Protein AF-A0A9P0YXS1-F1 (afdb_monomer_lite)

Structure (mmCIF, N/CA/C/O backbone):
data_AF-A0A9P0YXS1-F1
#
_entry.id   AF-A0A9P0YXS1-F1
#
loop_
_atom_site.group_PDB
_atom_site.id
_atom_site.type_symbol
_atom_site.label_atom_id
_atom_site.label_alt_id
_atom_site.label_comp_id
_atom_site.label_asym_id
_atom_site.label_entity_id
_atom_site.label_seq_id
_atom_site.pdbx_PDB_ins_code
_atom_site.Cartn_x
_atom_site.Cartn_y
_atom_site.Cartn_z
_atom_site.occupancy
_atom_site.B_iso_or_equiv
_atom_site.auth_seq_id
_atom_site.auth_comp_id
_atom_site.auth_asym_id
_atom_site.auth_atom_id
_atom_site.pdbx_PDB_model_num
ATOM 1 N N . MET A 1 1 ? -10.298 -12.184 -0.088 1.00 50.16 1 MET A N 1
ATOM 2 C CA . MET A 1 1 ? -8.836 -12.123 0.130 1.00 50.16 1 MET A CA 1
ATOM 3 C C . MET A 1 1 ? -8.616 -11.202 1.322 1.00 50.16 1 MET A C 1
ATOM 5 O O . MET A 1 1 ? -9.074 -10.070 1.258 1.00 50.16 1 MET A O 1
ATOM 9 N N . CYS A 1 2 ? -8.055 -11.690 2.431 1.00 66.62 2 CYS A N 1
ATOM 10 C CA . CYS A 1 2 ? -7.904 -10.875 3.641 1.00 66.62 2 CYS A CA 1
ATOM 11 C C . CYS A 1 2 ? -6.880 -9.755 3.415 1.00 66.62 2 CYS A C 1
ATOM 13 O O . CYS A 1 2 ? -5.844 -9.984 2.791 1.00 66.62 2 CYS A O 1
ATOM 15 N N . ILE A 1 3 ? -7.142 -8.563 3.959 1.00 70.81 3 ILE A N 1
ATOM 16 C CA . ILE A 1 3 ? -6.243 -7.398 3.857 1.00 70.81 3 ILE A CA 1
ATOM 17 C C . ILE A 1 3 ? -4.829 -7.740 4.349 1.00 70.81 3 ILE A C 1
ATOM 19 O O . ILE A 1 3 ? -3.855 -7.299 3.752 1.00 70.81 3 ILE A O 1
ATOM 23 N N . TYR A 1 4 ? -4.702 -8.616 5.349 1.00 72.62 4 TYR A N 1
ATOM 24 C CA . TYR A 1 4 ? -3.414 -9.138 5.811 1.00 72.62 4 TYR A CA 1
ATOM 25 C C . TYR A 1 4 ? -2.593 -9.817 4.699 1.00 72.62 4 TYR A C 1
ATOM 27 O O . TYR A 1 4 ? -1.421 -9.504 4.512 1.00 72.62 4 TYR A O 1
ATOM 35 N N . THR A 1 5 ? -3.210 -10.706 3.913 1.00 81.12 5 THR A N 1
ATOM 36 C CA . THR A 1 5 ? -2.549 -11.362 2.773 1.00 81.12 5 THR A CA 1
ATOM 37 C C . THR A 1 5 ? -2.144 -10.341 1.715 1.00 81.12 5 THR A C 1
ATOM 39 O O . THR A 1 5 ? -1.061 -10.440 1.149 1.00 81.12 5 THR A O 1
ATOM 42 N N . CYS A 1 6 ? -2.988 -9.331 1.484 1.00 81.38 6 CYS A N 1
ATOM 43 C CA . CYS A 1 6 ? -2.659 -8.230 0.584 1.00 81.38 6 CYS A CA 1
ATOM 44 C C . CYS A 1 6 ? -1.406 -7.482 1.069 1.00 81.38 6 CYS A C 1
ATOM 46 O O . CYS A 1 6 ? -0.465 -7.324 0.302 1.00 81.38 6 CYS A O 1
ATOM 48 N N . VAL A 1 7 ? -1.341 -7.107 2.352 1.00 80.75 7 VAL A N 1
ATOM 49 C CA . VAL A 1 7 ? -0.172 -6.434 2.951 1.00 80.75 7 VAL A CA 1
ATOM 50 C C . VAL A 1 7 ? 1.111 -7.257 2.779 1.00 80.75 7 VAL A C 1
ATOM 52 O O . VAL A 1 7 ? 2.151 -6.682 2.461 1.00 80.75 7 VAL A O 1
ATOM 55 N N . MET A 1 8 ? 1.053 -8.583 2.938 1.00 83.94 8 MET A N 1
ATOM 56 C CA . MET A 1 8 ? 2.222 -9.452 2.742 1.00 83.94 8 MET A CA 1
ATOM 57 C C . MET A 1 8 ? 2.676 -9.501 1.282 1.00 83.94 8 MET A C 1
ATOM 59 O O . MET A 1 8 ? 3.828 -9.179 1.003 1.00 83.94 8 MET A O 1
ATOM 63 N N . ASN A 1 9 ? 1.759 -9.771 0.349 1.00 86.81 9 ASN A N 1
ATOM 64 C CA . ASN A 1 9 ? 2.068 -9.797 -1.085 1.00 86.81 9 ASN A CA 1
ATOM 65 C C . ASN A 1 9 ? 2.650 -8.458 -1.573 1.00 86.81 9 ASN A C 1
ATOM 67 O O . ASN A 1 9 ? 3.504 -8.414 -2.456 1.00 86.81 9 ASN A O 1
ATOM 71 N N . MET A 1 10 ? 2.185 -7.351 -0.994 1.00 85.81 10 MET A N 1
ATOM 72 C CA . MET A 1 10 ? 2.681 -6.014 -1.295 1.00 85.81 10 MET A CA 1
ATOM 73 C C . MET A 1 10 ? 4.119 -5.792 -0.796 1.00 85.81 10 MET A C 1
ATOM 75 O O . MET A 1 10 ? 4.922 -5.185 -1.504 1.00 85.81 10 MET A O 1
ATOM 79 N N . ASN A 1 11 ? 4.487 -6.310 0.381 1.00 87.38 11 ASN A N 1
ATOM 80 C CA . ASN A 1 11 ? 5.881 -6.263 0.838 1.00 87.38 11 ASN A CA 1
ATOM 81 C C . ASN A 1 11 ? 6.794 -7.080 -0.088 1.00 87.38 11 ASN A C 1
ATOM 83 O O . ASN A 1 11 ? 7.861 -6.597 -0.465 1.00 87.38 11 ASN A O 1
ATOM 87 N N . ASP A 1 12 ? 6.349 -8.268 -0.502 1.00 91.00 12 ASP A N 1
ATOM 88 C CA . ASP A 1 12 ? 7.095 -9.114 -1.439 1.00 91.00 12 ASP A CA 1
ATOM 89 C C . ASP A 1 12 ? 7.320 -8.397 -2.779 1.00 91.00 12 ASP A C 1
ATOM 91 O O . ASP A 1 12 ? 8.420 -8.436 -3.334 1.00 91.00 12 ASP A O 1
ATOM 95 N N . LEU A 1 13 ? 6.312 -7.662 -3.266 1.00 91.44 13 LEU A N 1
ATOM 96 C CA . LEU A 1 13 ? 6.424 -6.849 -4.478 1.00 91.44 13 LEU A CA 1
ATOM 97 C C . LEU A 1 13 ? 7.467 -5.727 -4.343 1.00 91.44 13 LEU A C 1
ATOM 99 O O . LEU A 1 13 ? 8.228 -5.498 -5.280 1.00 91.44 13 LEU A O 1
ATOM 103 N N . ILE A 1 14 ? 7.537 -5.037 -3.198 1.00 90.94 14 ILE A N 1
ATOM 104 C CA . ILE A 1 14 ? 8.575 -4.015 -2.962 1.00 90.94 14 ILE A CA 1
ATOM 105 C C . ILE A 1 14 ? 9.964 -4.639 -2.981 1.00 90.94 14 ILE A C 1
ATOM 107 O O . ILE A 1 14 ? 10.868 -4.094 -3.611 1.00 90.94 14 ILE A O 1
ATOM 111 N N . ILE A 1 15 ? 10.145 -5.772 -2.300 1.00 92.00 15 ILE A N 1
ATOM 112 C CA . ILE A 1 15 ? 11.432 -6.478 -2.271 1.00 92.00 15 ILE A CA 1
ATOM 113 C C . ILE A 1 15 ? 11.839 -6.862 -3.694 1.00 92.00 15 ILE A C 1
ATOM 115 O O . ILE A 1 15 ? 12.981 -6.637 -4.094 1.00 92.00 15 ILE A O 1
ATOM 119 N N . HIS A 1 16 ? 10.891 -7.377 -4.478 1.00 92.62 16 HIS A N 1
ATOM 120 C CA . HIS A 1 16 ? 11.125 -7.723 -5.870 1.00 92.62 16 HIS A CA 1
ATOM 121 C C . HIS A 1 16 ? 11.525 -6.507 -6.717 1.00 92.62 16 HIS A C 1
ATOM 123 O O . HIS A 1 16 ? 12.507 -6.582 -7.449 1.00 92.62 16 HIS A O 1
ATOM 129 N N . LEU A 1 17 ? 10.816 -5.380 -6.601 1.00 92.06 17 LEU A N 1
ATOM 130 C CA . LEU A 1 17 ? 11.120 -4.172 -7.376 1.00 92.06 17 LEU A CA 1
ATOM 131 C C . LEU A 1 17 ? 12.443 -3.517 -6.975 1.00 92.06 17 LEU A C 1
ATOM 133 O O . LEU A 1 17 ? 13.138 -3.017 -7.852 1.00 92.06 17 LEU A O 1
ATOM 137 N N . ASN A 1 18 ? 12.817 -3.556 -5.693 1.00 92.75 18 ASN A N 1
ATOM 138 C CA . ASN A 1 18 ? 14.137 -3.103 -5.244 1.00 92.75 18 ASN A CA 1
ATOM 139 C C . ASN A 1 18 ? 15.250 -3.968 -5.835 1.00 92.75 18 ASN A C 1
ATOM 141 O O . ASN A 1 18 ? 16.264 -3.459 -6.287 1.00 92.75 18 ASN A O 1
ATOM 145 N N . LYS A 1 19 ? 15.056 -5.288 -5.885 1.00 94.00 19 LYS A N 1
ATOM 146 C CA . LYS A 1 19 ? 16.018 -6.163 -6.557 1.00 94.00 19 LYS A CA 1
ATOM 147 C C . LYS A 1 19 ? 16.077 -5.873 -8.064 1.00 94.00 19 LYS A C 1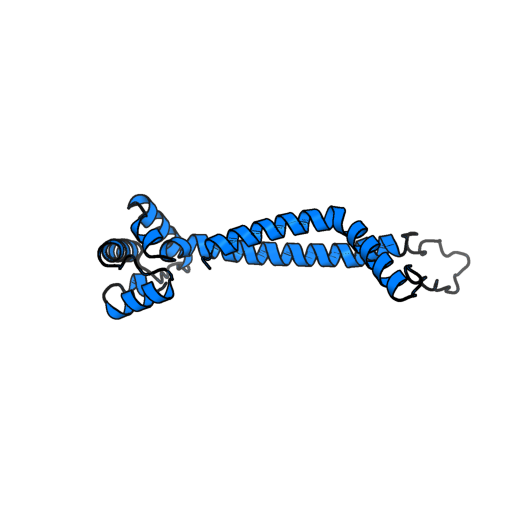
ATOM 149 O O . LYS A 1 19 ? 17.149 -5.832 -8.661 1.00 94.00 19 LYS A O 1
ATOM 154 N N . TYR A 1 20 ? 14.920 -5.645 -8.681 1.00 93.75 20 TYR A N 1
ATOM 155 C CA . TYR A 1 20 ? 14.822 -5.350 -10.106 1.00 93.75 20 TYR A CA 1
ATOM 156 C C . TYR A 1 20 ? 15.416 -3.982 -10.481 1.00 93.75 20 TYR A C 1
ATOM 158 O O . TYR A 1 20 ? 15.905 -3.830 -11.595 1.00 93.75 20 TYR A O 1
ATOM 166 N N . SER A 1 21 ? 15.426 -2.984 -9.593 1.00 90.50 21 SER A N 1
ATOM 167 C CA . SER A 1 21 ? 16.084 -1.703 -9.890 1.00 90.50 21 SER A CA 1
ATOM 168 C C . SER A 1 21 ? 17.610 -1.834 -9.971 1.00 90.50 21 SER A C 1
ATOM 170 O O . SER A 1 21 ? 18.239 -1.090 -10.722 1.00 90.50 21 SER A O 1
ATOM 172 N N . GLU A 1 22 ? 18.201 -2.801 -9.264 1.00 88.75 22 GLU A N 1
ATOM 173 C CA . GLU A 1 22 ? 19.643 -3.070 -9.286 1.00 88.75 22 GLU A CA 1
ATOM 174 C C . GLU A 1 22 ? 20.055 -3.951 -10.478 1.00 88.75 22 GLU A C 1
ATOM 176 O O . GLU A 1 22 ? 20.974 -3.604 -11.224 1.00 88.75 22 GLU A O 1
ATOM 181 N N . GLU A 1 23 ? 19.360 -5.074 -10.679 1.00 91.44 23 GLU A N 1
ATOM 182 C CA . GLU A 1 23 ? 19.750 -6.124 -11.638 1.00 91.44 23 GLU A CA 1
ATOM 183 C C . GLU A 1 23 ? 18.915 -6.099 -12.933 1.00 91.44 23 GLU A C 1
ATOM 185 O O . GLU A 1 23 ? 19.376 -6.499 -14.002 1.00 91.44 23 GLU A O 1
ATOM 190 N N . GLY A 1 24 ? 17.689 -5.577 -12.869 1.00 91.88 24 GLY A N 1
ATOM 191 C CA . GLY A 1 24 ? 16.674 -5.748 -13.910 1.00 91.88 24 GLY A CA 1
ATOM 192 C C . GLY A 1 24 ? 16.915 -4.958 -15.192 1.00 91.88 24 GLY A C 1
ATOM 193 O O . GLY A 1 24 ? 16.294 -5.255 -16.211 1.00 91.88 24 GLY A O 1
ATOM 194 N N . PHE A 1 25 ? 17.822 -3.976 -15.187 1.00 93.25 25 PHE A N 1
ATOM 195 C CA . PHE A 1 25 ? 18.164 -3.247 -16.410 1.00 93.25 25 PHE A CA 1
ATOM 196 C C . PHE A 1 25 ? 18.804 -4.165 -17.456 1.00 93.25 25 PHE A C 1
ATOM 198 O O . PHE A 1 25 ? 18.407 -4.139 -18.619 1.00 93.25 25 PHE A O 1
ATOM 205 N N . GLU A 1 26 ? 19.763 -4.993 -17.040 1.00 92.56 26 GLU A N 1
ATOM 206 C CA . GLU A 1 26 ? 20.471 -5.913 -17.936 1.00 92.56 26 GLU A CA 1
ATOM 207 C C . GLU A 1 26 ? 19.519 -7.001 -18.456 1.00 92.56 26 GLU A C 1
ATOM 209 O O . GLU A 1 26 ? 19.496 -7.305 -19.650 1.00 92.56 26 GLU A O 1
ATOM 214 N N . ASP A 1 27 ? 18.656 -7.524 -17.583 1.00 92.12 27 ASP A N 1
ATOM 215 C CA . ASP A 1 27 ? 17.632 -8.506 -17.946 1.00 92.12 27 ASP A CA 1
ATOM 216 C C . ASP A 1 27 ? 16.628 -7.937 -18.959 1.00 92.12 27 ASP A C 1
ATOM 218 O O . ASP A 1 27 ? 16.320 -8.570 -19.977 1.00 92.12 27 ASP A O 1
ATOM 222 N N . ALA A 1 28 ? 16.145 -6.712 -18.723 1.00 92.25 28 ALA A N 1
ATOM 223 C CA . ALA A 1 28 ? 15.253 -6.011 -19.641 1.00 92.25 28 ALA A CA 1
ATOM 224 C C . ALA A 1 28 ? 15.933 -5.742 -20.987 1.00 92.25 28 ALA A C 1
ATOM 226 O O . ALA A 1 28 ? 15.318 -5.914 -22.044 1.00 92.25 28 ALA A O 1
ATOM 227 N N . LEU A 1 29 ? 17.209 -5.352 -20.962 1.00 92.81 29 LEU A N 1
ATOM 228 C CA . LEU A 1 29 ? 18.000 -5.093 -22.156 1.00 92.81 29 LEU A CA 1
ATOM 229 C C . LEU A 1 29 ? 18.163 -6.367 -22.993 1.00 92.81 29 LEU A C 1
ATOM 231 O O . LEU A 1 29 ? 17.902 -6.345 -24.196 1.00 92.81 29 LEU A O 1
ATOM 235 N N . ASN A 1 30 ? 18.530 -7.488 -22.372 1.00 92.44 30 ASN A N 1
ATOM 236 C CA . ASN A 1 30 ? 18.704 -8.772 -23.052 1.00 92.44 30 ASN A CA 1
ATOM 237 C C . ASN A 1 30 ? 17.385 -9.316 -23.610 1.00 92.44 30 ASN A C 1
ATOM 239 O O . ASN A 1 30 ? 17.341 -9.765 -24.758 1.00 92.44 30 ASN A O 1
ATOM 243 N N . THR A 1 31 ? 16.293 -9.179 -22.856 1.00 93.44 31 THR A N 1
ATOM 244 C CA . THR A 1 31 ? 14.945 -9.536 -23.321 1.00 93.44 31 THR A CA 1
ATOM 245 C C . THR A 1 31 ? 14.544 -8.705 -24.543 1.00 93.44 31 THR A C 1
ATOM 247 O O . THR A 1 31 ? 14.101 -9.247 -25.555 1.00 93.44 31 THR A O 1
ATOM 250 N N . THR A 1 32 ? 14.767 -7.389 -24.496 1.00 92.44 32 THR A N 1
ATOM 251 C CA . THR A 1 32 ? 14.455 -6.475 -25.607 1.00 92.44 32 THR A CA 1
ATOM 252 C C . THR A 1 32 ? 15.304 -6.787 -26.841 1.00 92.44 32 THR A C 1
ATOM 254 O O . THR A 1 32 ? 14.779 -6.805 -27.954 1.00 92.44 32 THR A O 1
ATOM 257 N N . LYS A 1 33 ? 16.602 -7.081 -26.666 1.00 93.50 33 LYS A N 1
ATOM 258 C CA . LYS A 1 33 ? 17.494 -7.508 -27.757 1.00 93.50 33 LYS A CA 1
ATOM 259 C C . LYS A 1 33 ? 16.978 -8.788 -28.427 1.00 93.50 33 LYS A C 1
ATOM 261 O O . LYS A 1 33 ? 16.970 -8.853 -29.653 1.00 93.50 33 LYS A O 1
ATOM 266 N N . GLY A 1 34 ? 16.506 -9.764 -27.647 1.00 94.62 34 GLY A N 1
ATOM 267 C CA . GLY A 1 34 ? 15.887 -10.990 -28.163 1.00 94.62 34 GLY A CA 1
ATOM 268 C C . GLY A 1 34 ? 14.644 -10.710 -29.011 1.00 94.62 34 GLY A C 1
ATOM 269 O O . GLY A 1 34 ? 14.578 -11.137 -30.161 1.00 94.62 34 GLY A O 1
ATOM 270 N N . ILE A 1 35 ? 13.713 -9.904 -28.490 1.00 94.56 35 ILE A N 1
ATOM 271 C CA . ILE A 1 35 ? 12.485 -9.515 -29.204 1.00 94.56 35 ILE A CA 1
ATOM 272 C C . ILE A 1 35 ? 12.810 -8.760 -30.503 1.00 94.56 35 ILE A C 1
ATOM 274 O O . ILE A 1 35 ? 12.199 -9.013 -31.539 1.00 94.56 35 ILE A O 1
ATOM 278 N N . ALA A 1 36 ? 13.786 -7.847 -30.481 1.00 93.81 36 ALA A N 1
ATOM 279 C CA . ALA A 1 36 ? 14.198 -7.107 -31.672 1.00 93.81 36 ALA A CA 1
ATOM 280 C C . ALA A 1 36 ? 14.714 -8.046 -32.774 1.00 93.81 36 ALA A C 1
ATOM 282 O O . ALA A 1 36 ? 14.310 -7.911 -33.929 1.00 93.81 36 ALA A O 1
ATOM 283 N N . LEU A 1 37 ? 15.540 -9.031 -32.410 1.00 94.50 37 LEU A N 1
ATOM 284 C CA . LEU A 1 37 ? 16.046 -10.036 -33.345 1.00 94.50 37 LEU A CA 1
ATOM 285 C C . LEU A 1 37 ? 14.921 -10.907 -33.921 1.00 94.50 37 LEU A C 1
ATOM 287 O O . LEU A 1 37 ? 14.907 -11.150 -35.126 1.00 94.50 37 LEU A O 1
ATOM 291 N N . GLU A 1 38 ? 13.955 -11.325 -33.097 1.00 95.56 38 GLU A N 1
ATOM 292 C CA . GLU A 1 38 ? 12.764 -12.060 -33.553 1.00 95.56 38 GLU A CA 1
ATOM 293 C C . GLU A 1 38 ? 11.919 -11.245 -34.544 1.00 95.56 38 GLU A C 1
ATOM 295 O O . GLU A 1 38 ? 11.365 -11.794 -35.496 1.00 95.56 38 GLU A O 1
ATOM 300 N N . MET A 1 39 ? 11.863 -9.924 -34.362 1.00 95.25 39 MET A N 1
ATOM 301 C CA . MET A 1 39 ? 11.184 -8.995 -35.269 1.00 95.25 39 MET A CA 1
ATOM 302 C C . MET A 1 39 ? 12.010 -8.630 -36.515 1.00 95.25 39 MET A C 1
ATOM 304 O O . MET A 1 39 ? 11.533 -7.867 -37.356 1.00 95.25 39 MET A O 1
ATOM 308 N N . GLY A 1 40 ? 13.235 -9.148 -36.657 1.00 93.06 40 GLY A N 1
ATOM 309 C CA . GLY A 1 40 ? 14.142 -8.805 -37.756 1.00 93.06 40 GLY A CA 1
ATOM 310 C C . GLY A 1 40 ? 14.684 -7.371 -37.693 1.00 93.06 40 GLY A C 1
ATOM 311 O O . GLY A 1 40 ? 15.093 -6.823 -38.716 1.00 93.06 40 GLY A O 1
ATOM 312 N N . LEU A 1 41 ? 14.664 -6.750 -36.512 1.00 91.56 41 LEU A N 1
ATOM 313 C CA . LEU A 1 41 ? 15.199 -5.416 -36.249 1.00 91.56 41 LEU A CA 1
ATOM 314 C C . LEU A 1 41 ? 16.640 -5.510 -35.732 1.00 91.56 41 LEU A C 1
ATOM 316 O O . LEU A 1 41 ? 17.000 -6.450 -35.025 1.00 91.56 41 LEU A O 1
ATOM 320 N N . GLU A 1 42 ? 17.466 -4.511 -36.050 1.00 89.44 42 GLU A N 1
ATOM 321 C CA . GLU A 1 42 ? 18.813 -4.401 -35.482 1.00 89.44 42 GLU A CA 1
ATOM 322 C C . GLU A 1 42 ? 18.718 -3.961 -34.007 1.00 89.44 42 GLU A C 1
ATOM 324 O O . GLU A 1 42 ? 18.190 -2.878 -33.727 1.00 89.44 42 GLU A O 1
ATOM 329 N N . PRO A 1 43 ? 19.204 -4.769 -33.045 1.00 86.69 43 PRO A N 1
ATOM 330 C CA . PRO A 1 43 ? 19.143 -4.417 -31.635 1.00 86.69 43 PRO A CA 1
ATOM 331 C C . PRO A 1 43 ? 20.189 -3.344 -31.306 1.00 86.69 43 PRO A C 1
ATOM 333 O O . PRO A 1 43 ? 21.389 -3.611 -31.280 1.00 86.69 43 PRO A O 1
ATOM 336 N N . GLY A 1 44 ? 19.739 -2.126 -31.008 1.00 85.75 44 GLY A N 1
ATOM 337 C CA . GLY A 1 44 ? 20.628 -1.047 -30.590 1.00 85.75 44 GLY A CA 1
ATOM 338 C C . GLY A 1 44 ? 19.899 0.249 -30.256 1.00 85.75 44 GLY A C 1
ATOM 339 O O . GLY A 1 44 ? 18.795 0.511 -30.735 1.00 85.75 44 GLY A O 1
ATOM 340 N N . PHE A 1 45 ? 20.531 1.084 -29.432 1.00 85.19 45 PHE A N 1
ATOM 341 C CA . PHE A 1 45 ? 20.016 2.418 -29.142 1.00 85.19 45 PHE A CA 1
ATOM 342 C C . PHE A 1 45 ? 20.200 3.353 -30.349 1.00 85.19 45 PHE A C 1
ATOM 344 O O . PHE A 1 45 ? 21.246 3.323 -31.008 1.00 85.19 45 PHE A O 1
ATOM 351 N N . PRO A 1 46 ? 19.222 4.230 -30.637 1.00 81.19 46 PRO A N 1
ATOM 352 C CA . PRO A 1 46 ? 19.332 5.175 -31.736 1.00 81.19 46 PRO A CA 1
ATOM 353 C C . PRO A 1 46 ? 20.469 6.172 -31.480 1.00 81.19 46 PRO A C 1
ATOM 355 O O . PRO A 1 46 ? 20.587 6.757 -30.401 1.00 81.19 46 PRO A O 1
ATOM 358 N N . LYS A 1 47 ? 21.298 6.417 -32.500 1.00 73.94 47 LYS A N 1
ATOM 359 C CA . LYS A 1 47 ? 22.372 7.416 -32.420 1.00 73.94 47 LYS A CA 1
ATOM 360 C C . LYS A 1 47 ? 21.769 8.822 -32.330 1.00 73.94 47 LYS A C 1
ATOM 362 O O . LYS A 1 47 ? 21.126 9.287 -33.273 1.00 73.94 47 LYS A O 1
ATOM 367 N N . LYS A 1 48 ? 22.000 9.522 -31.214 1.00 70.75 48 LYS A N 1
ATOM 368 C CA . LYS A 1 48 ? 21.612 10.933 -31.047 1.00 70.75 48 LYS A CA 1
ATOM 369 C C . LYS A 1 48 ? 22.383 11.776 -32.070 1.00 70.75 48 LYS A C 1
ATOM 371 O O . LYS A 1 48 ? 23.601 11.662 -32.199 1.00 70.75 48 LYS A O 1
ATOM 376 N N . ARG A 1 49 ? 21.687 12.632 -32.824 1.00 66.75 49 ARG A N 1
ATOM 377 C CA . ARG A 1 49 ? 22.346 13.569 -33.745 1.00 66.75 49 ARG A CA 1
ATOM 378 C C . ARG A 1 49 ? 23.086 14.629 -32.930 1.00 66.75 49 ARG A C 1
ATOM 380 O O . ARG A 1 49 ? 22.445 15.409 -32.229 1.00 66.75 49 ARG A O 1
ATOM 387 N N . LEU A 1 50 ? 24.408 14.700 -33.077 1.00 68.62 50 LEU A N 1
ATOM 388 C CA . LEU A 1 50 ? 25.214 15.772 -32.491 1.00 68.62 50 LEU A CA 1
ATOM 389 C C . LEU A 1 50 ? 24.804 17.116 -33.113 1.00 68.62 50 LEU A C 1
ATOM 391 O O . LEU A 1 50 ? 24.912 17.318 -34.330 1.00 68.62 50 LEU A O 1
ATOM 395 N N . LYS A 1 51 ? 24.291 18.036 -32.290 1.00 66.06 51 LYS A N 1
ATOM 396 C CA . LYS A 1 51 ? 23.981 19.403 -32.718 1.00 66.06 51 LYS A CA 1
ATOM 397 C C . LYS A 1 51 ? 25.276 20.208 -32.722 1.00 66.06 51 LYS A C 1
ATOM 399 O O . LYS A 1 51 ? 25.776 20.585 -31.673 1.00 66.06 51 LYS A O 1
ATOM 404 N N . ARG A 1 52 ? 25.809 20.507 -33.907 1.00 67.69 52 ARG A N 1
ATOM 405 C CA . ARG A 1 52 ? 26.922 21.455 -34.043 1.00 67.69 52 ARG A CA 1
ATOM 406 C C . ARG A 1 52 ? 26.365 22.874 -34.143 1.00 67.69 52 ARG A C 1
ATOM 408 O O . ARG A 1 52 ? 25.692 23.189 -35.124 1.00 67.69 52 ARG A O 1
ATOM 415 N N . ARG A 1 53 ? 26.646 23.718 -33.145 1.00 72.44 53 ARG A N 1
ATOM 416 C CA . ARG A 1 53 ? 26.459 25.176 -33.235 1.00 72.44 53 ARG A CA 1
ATOM 417 C C . ARG A 1 53 ? 27.766 25.845 -33.668 1.00 72.44 53 ARG A C 1
ATOM 419 O O . ARG A 1 53 ? 28.841 25.296 -33.436 1.00 72.44 53 ARG A O 1
ATOM 426 N N . LYS A 1 54 ? 27.680 27.013 -34.314 1.00 75.69 54 LYS A N 1
ATOM 427 C CA . LYS A 1 54 ? 28.855 27.880 -34.500 1.00 75.69 54 LYS A CA 1
ATOM 428 C C . LYS A 1 54 ? 29.328 28.322 -33.112 1.00 75.69 54 LYS A C 1
ATOM 430 O O . LYS A 1 54 ? 28.504 28.825 -32.357 1.00 75.69 54 LYS A O 1
ATOM 435 N N . ARG A 1 55 ? 30.611 28.121 -32.813 1.00 70.44 55 ARG A N 1
ATOM 436 C CA . ARG A 1 55 ? 31.271 28.585 -31.585 1.00 70.44 55 ARG A CA 1
ATOM 437 C C . ARG A 1 55 ? 32.182 29.770 -31.911 1.00 70.44 55 ARG A C 1
ATOM 439 O O . ARG A 1 55 ? 32.676 29.858 -33.043 1.00 70.44 55 ARG A O 1
ATOM 446 N N . TYR A 1 56 ? 32.378 30.675 -30.957 1.00 82.25 56 TYR A N 1
ATOM 447 C CA . TYR A 1 56 ? 33.416 31.708 -31.041 1.00 82.25 56 TYR A CA 1
ATOM 448 C C . TY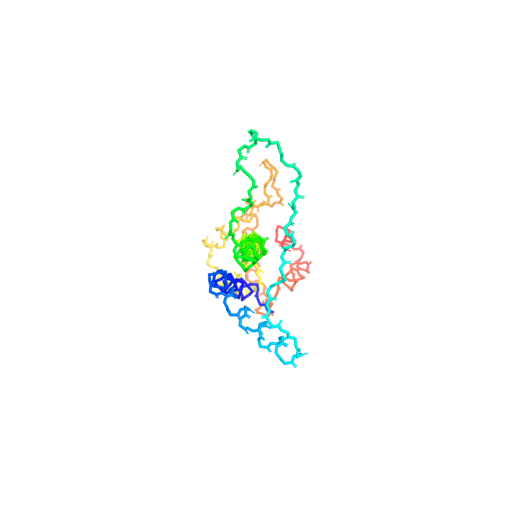R A 1 56 ? 34.786 31.138 -30.645 1.00 82.25 56 TYR A C 1
ATOM 450 O O . TYR A 1 56 ? 34.868 30.084 -30.025 1.00 82.25 56 TYR A O 1
ATOM 458 N N . PHE A 1 57 ? 35.865 31.812 -31.054 1.00 78.75 57 PHE A N 1
ATOM 459 C CA . PHE A 1 57 ? 37.244 31.344 -30.850 1.00 78.75 57 PHE A CA 1
ATOM 460 C C . PHE A 1 57 ? 37.615 31.186 -29.365 1.00 78.75 57 PHE A C 1
ATOM 462 O O . PHE A 1 57 ? 38.376 30.284 -29.032 1.00 78.75 57 PHE A O 1
ATOM 469 N N . ASP A 1 58 ? 37.021 32.010 -28.501 1.00 85.81 58 ASP A N 1
ATOM 470 C CA . ASP A 1 58 ? 37.287 32.040 -27.059 1.00 85.81 58 ASP A CA 1
ATOM 471 C C . ASP A 1 58 ? 36.229 31.273 -26.233 1.00 85.81 58 ASP A C 1
ATOM 473 O O . ASP A 1 58 ? 36.190 31.411 -25.015 1.00 85.81 58 ASP A O 1
ATOM 477 N N . GLU A 1 59 ? 35.322 30.514 -26.869 1.00 80.50 59 GLU A N 1
ATOM 478 C CA . GLU A 1 59 ? 34.377 29.663 -26.128 1.00 80.50 59 GLU A CA 1
ATOM 479 C C . GLU A 1 59 ? 35.108 28.437 -25.564 1.00 80.50 59 GLU A C 1
ATOM 481 O O . GLU A 1 59 ? 35.562 27.576 -26.322 1.00 80.50 59 GLU A O 1
ATOM 486 N N . ASP A 1 60 ? 35.170 28.336 -24.234 1.00 68.69 60 ASP A N 1
ATOM 487 C CA . ASP A 1 60 ? 35.615 27.127 -23.545 1.00 68.69 60 ASP A CA 1
ATOM 488 C C . ASP A 1 60 ? 34.729 25.924 -23.923 1.00 68.69 60 ASP A C 1
ATOM 490 O O . ASP A 1 60 ? 33.523 26.044 -24.173 1.00 68.69 60 ASP A O 1
ATOM 494 N N . ASN A 1 61 ? 35.329 24.730 -23.965 1.00 65.38 61 ASN A N 1
ATOM 495 C CA . ASN A 1 61 ? 34.635 23.462 -24.222 1.00 65.38 61 ASN A CA 1
ATOM 496 C C . ASN A 1 61 ? 33.777 23.026 -23.014 1.00 65.38 61 ASN A C 1
ATOM 498 O O . ASN A 1 61 ? 33.904 21.901 -22.544 1.00 65.38 61 ASN A O 1
ATOM 502 N N . GLU A 1 62 ? 32.911 23.890 -22.489 1.00 57.22 62 GLU A N 1
ATOM 503 C CA . GLU A 1 62 ? 32.016 23.538 -21.372 1.00 57.22 62 GLU A CA 1
ATOM 504 C C . GLU A 1 62 ? 30.721 22.840 -21.816 1.00 57.22 62 GLU A C 1
ATOM 506 O O . GLU A 1 62 ? 29.898 22.453 -20.995 1.00 57.22 62 GLU A O 1
ATOM 511 N N . GLU A 1 63 ? 30.540 22.610 -23.114 1.00 56.69 63 GLU A N 1
ATOM 512 C CA . GLU A 1 63 ? 29.396 21.866 -23.632 1.00 56.69 63 GLU A CA 1
ATOM 513 C C . GLU A 1 63 ? 29.857 20.917 -24.738 1.00 56.69 63 GLU A C 1
ATOM 515 O O . GLU A 1 63 ? 29.898 21.275 -25.915 1.00 56.69 63 GLU A O 1
ATOM 520 N N . ASP A 1 64 ? 30.212 19.699 -24.363 1.00 53.62 64 ASP A N 1
ATOM 521 C CA . ASP A 1 64 ? 29.580 18.532 -24.963 1.00 53.62 64 ASP A CA 1
ATOM 522 C C . ASP A 1 64 ? 29.084 17.711 -23.764 1.00 53.62 64 ASP A C 1
ATOM 524 O O . ASP A 1 64 ? 29.865 17.447 -22.851 1.00 53.62 64 ASP A O 1
ATOM 528 N N . ASP A 1 65 ? 27.770 17.442 -23.704 1.00 54.84 65 ASP A N 1
ATOM 529 C CA . ASP A 1 65 ? 27.140 16.520 -22.743 1.00 54.84 65 ASP A CA 1
ATOM 530 C C . ASP A 1 65 ? 28.138 15.393 -22.422 1.00 54.84 65 ASP A C 1
ATOM 532 O O . ASP A 1 65 ? 28.577 14.738 -23.368 1.00 54.84 65 ASP A O 1
ATOM 536 N N . GLU A 1 66 ? 28.512 15.193 -21.146 1.00 55.91 66 GLU A N 1
ATOM 537 C CA . GLU A 1 66 ? 29.331 14.050 -20.700 1.00 55.91 66 GLU A CA 1
ATOM 538 C C . GLU A 1 66 ? 29.031 12.821 -21.569 1.00 55.91 66 GLU A C 1
ATOM 540 O O . GLU A 1 66 ? 27.854 12.470 -21.693 1.00 55.91 66 GLU A O 1
ATOM 545 N N . ASP A 1 67 ? 30.071 12.208 -22.154 1.00 59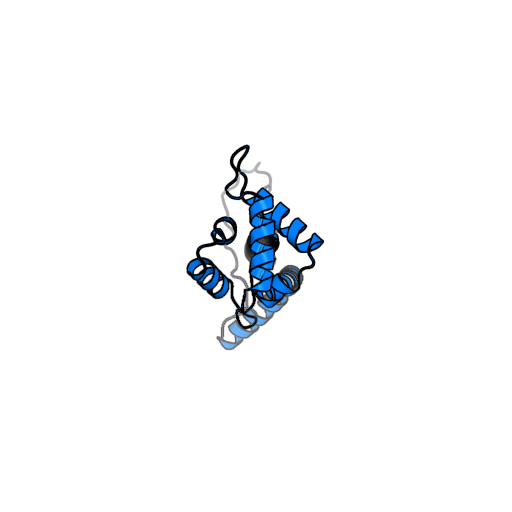.59 67 ASP A N 1
ATOM 546 C CA . ASP A 1 67 ? 30.063 11.039 -23.052 1.00 59.59 67 ASP A CA 1
ATOM 547 C C . ASP A 1 67 ? 29.406 9.786 -22.421 1.00 59.59 67 ASP A C 1
ATOM 549 O O . ASP A 1 67 ? 30.002 8.715 -22.309 1.00 59.59 67 ASP A O 1
ATOM 553 N N . LYS A 1 68 ? 28.159 9.886 -21.969 1.00 63.84 68 LYS A N 1
ATOM 554 C CA . LYS A 1 68 ? 27.364 8.760 -21.502 1.00 63.84 68 LYS A CA 1
ATOM 555 C C . LYS A 1 68 ? 26.870 8.030 -22.733 1.00 63.84 68 LYS A C 1
ATOM 557 O O . LYS A 1 68 ? 26.277 8.633 -23.634 1.00 63.84 68 LYS A O 1
ATOM 562 N N . SER A 1 69 ? 27.087 6.716 -22.762 1.00 82.38 69 SER A N 1
ATOM 563 C CA . SER A 1 69 ? 26.503 5.863 -23.792 1.00 82.38 69 SER A CA 1
ATOM 564 C C . SER A 1 69 ? 24.991 6.133 -23.871 1.00 82.38 69 SER A C 1
ATOM 566 O O . SER A 1 69 ? 24.364 6.421 -22.845 1.00 82.38 69 SER A O 1
ATOM 568 N N . PRO A 1 70 ? 24.355 6.043 -25.054 1.00 84.31 70 PRO A N 1
ATOM 569 C CA . PRO A 1 70 ? 22.896 6.090 -25.154 1.00 84.31 70 PRO A CA 1
ATOM 570 C C . PRO A 1 70 ? 22.207 5.109 -24.194 1.00 84.31 70 PRO A C 1
ATOM 572 O O . PRO A 1 70 ? 21.126 5.401 -23.687 1.00 84.31 70 PRO A O 1
ATOM 575 N N . GLU A 1 71 ? 22.871 3.987 -23.911 1.00 87.81 71 GLU A N 1
ATOM 576 C CA . GLU A 1 71 ? 22.464 2.996 -22.921 1.00 87.81 71 GLU A CA 1
ATOM 577 C C . GLU A 1 71 ? 22.504 3.543 -21.489 1.00 87.81 71 GLU A C 1
ATOM 579 O O . GLU A 1 71 ? 21.488 3.496 -20.798 1.00 87.81 71 GLU A O 1
ATOM 584 N N . ASP A 1 72 ? 23.622 4.143 -21.069 1.00 87.69 72 ASP A N 1
ATOM 585 C CA . ASP A 1 72 ? 23.760 4.757 -19.741 1.00 87.69 72 ASP A CA 1
ATOM 586 C C . ASP A 1 72 ? 22.772 5.911 -19.555 1.00 87.69 72 ASP A C 1
ATOM 588 O O . ASP A 1 72 ? 22.149 6.059 -18.504 1.00 87.69 72 ASP A O 1
ATOM 592 N N . SER A 1 73 ? 22.575 6.710 -20.606 1.00 88.06 73 SER A N 1
ATOM 593 C CA . SER A 1 73 ? 21.587 7.788 -20.610 1.00 88.06 73 SER A CA 1
ATOM 594 C C . SER A 1 73 ? 20.173 7.237 -20.421 1.00 88.06 73 SER A C 1
ATOM 596 O O . SER A 1 73 ? 19.408 7.761 -19.615 1.00 88.06 73 SER A O 1
ATOM 598 N N . PHE A 1 74 ? 19.814 6.164 -21.129 1.00 89.38 74 PHE A N 1
ATOM 599 C CA . PHE A 1 74 ? 18.510 5.525 -20.971 1.00 89.38 74 PHE A CA 1
ATOM 600 C C . PHE A 1 74 ? 18.348 4.902 -19.577 1.00 89.38 74 PHE A C 1
ATOM 602 O O . PHE A 1 74 ? 17.299 5.064 -18.949 1.00 89.38 74 PHE A O 1
ATOM 609 N N . LYS A 1 75 ? 19.396 4.262 -19.048 1.00 91.75 75 LYS A N 1
ATOM 610 C CA . LYS A 1 75 ? 19.407 3.712 -17.690 1.00 91.75 75 LYS A CA 1
ATOM 611 C C . LYS A 1 75 ? 19.147 4.799 -16.645 1.00 91.75 75 LYS A C 1
ATOM 613 O O . LYS A 1 75 ? 18.210 4.687 -15.860 1.00 91.75 75 LYS A O 1
ATOM 618 N N . CYS A 1 76 ? 19.925 5.879 -16.668 1.00 88.69 76 CYS A N 1
ATOM 619 C CA . CYS A 1 76 ? 19.847 6.937 -15.664 1.00 88.69 76 CYS A CA 1
ATOM 620 C C . CYS A 1 76 ? 18.583 7.795 -15.783 1.00 88.69 76 CYS A C 1
ATOM 622 O O . CYS A 1 76 ? 17.948 8.077 -14.772 1.00 88.69 76 CYS A O 1
ATOM 624 N N . PHE A 1 77 ? 18.219 8.229 -16.992 1.00 90.12 77 PHE A N 1
ATOM 625 C CA . PHE A 1 77 ? 17.154 9.222 -17.181 1.00 90.12 77 PHE A CA 1
ATOM 626 C C . PHE A 1 77 ? 15.770 8.621 -17.412 1.00 90.12 77 PHE A C 1
ATOM 628 O O . PHE A 1 77 ? 14.782 9.354 -17.372 1.00 90.12 77 PHE A O 1
ATOM 635 N N . TYR A 1 78 ? 15.680 7.317 -17.671 1.00 91.12 78 TYR A N 1
ATOM 636 C CA . TYR A 1 78 ? 14.403 6.652 -17.896 1.00 91.12 78 TYR A CA 1
ATOM 637 C C . TYR A 1 78 ? 14.202 5.475 -16.952 1.00 91.12 78 TYR A C 1
ATOM 639 O O . TYR A 1 78 ? 13.299 5.528 -16.123 1.00 91.12 78 TYR A O 1
ATOM 647 N N . PHE A 1 79 ? 15.041 4.437 -17.037 1.00 93.25 79 PHE A N 1
ATOM 648 C CA . PHE A 1 79 ? 14.835 3.217 -16.252 1.00 93.25 79 PHE A CA 1
ATOM 649 C C . PHE A 1 79 ? 14.827 3.506 -14.747 1.00 93.25 79 PHE A C 1
ATOM 651 O O . PHE A 1 79 ? 13.833 3.219 -14.084 1.00 93.25 79 PHE A O 1
ATOM 658 N N . ASN A 1 80 ? 15.878 4.151 -14.230 1.00 93.19 80 ASN A N 1
ATOM 659 C CA . ASN A 1 80 ? 15.973 4.489 -12.810 1.00 93.19 80 ASN A CA 1
ATOM 660 C C . ASN A 1 80 ? 14.821 5.403 -12.380 1.00 93.19 80 ASN A C 1
ATOM 662 O O . ASN A 1 80 ? 14.174 5.133 -11.380 1.00 93.19 80 ASN A O 1
ATOM 666 N N . VAL A 1 81 ? 14.490 6.422 -13.179 1.00 94.88 81 VAL A N 1
ATOM 667 C CA . VAL A 1 81 ? 13.397 7.360 -12.867 1.00 94.88 81 VAL A CA 1
ATOM 668 C C . VAL A 1 81 ? 12.048 6.644 -12.755 1.00 94.88 81 VAL A C 1
ATOM 670 O O . VAL A 1 81 ? 11.271 6.926 -11.845 1.00 94.88 81 VAL A O 1
ATOM 673 N N . VAL A 1 82 ? 11.754 5.708 -13.663 1.00 94.75 82 VAL A N 1
ATOM 674 C CA . VAL A 1 82 ? 10.5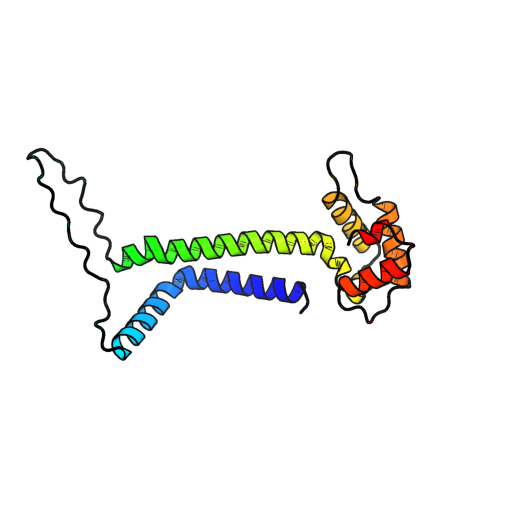15 4.917 -13.625 1.00 94.75 82 VAL A CA 1
ATOM 675 C C . VAL A 1 82 ? 10.508 3.971 -12.424 1.00 94.75 82 VAL A C 1
ATOM 677 O O . VAL A 1 82 ? 9.484 3.867 -11.747 1.00 94.75 82 VAL A O 1
ATOM 680 N N . MET A 1 83 ? 11.634 3.313 -12.138 1.00 94.38 83 MET A N 1
ATOM 681 C CA . MET A 1 83 ? 11.771 2.416 -10.989 1.00 94.38 83 MET A CA 1
ATOM 682 C C . MET A 1 83 ? 11.607 3.161 -9.665 1.00 94.38 83 MET A C 1
ATOM 684 O O . MET A 1 83 ? 10.812 2.737 -8.828 1.00 94.38 83 MET A O 1
ATOM 688 N N . ASP A 1 84 ? 12.269 4.304 -9.511 1.00 93.75 84 ASP A N 1
ATOM 689 C CA . ASP A 1 84 ? 12.169 5.159 -8.331 1.00 93.75 84 ASP A CA 1
ATOM 690 C C . ASP A 1 84 ? 10.737 5.665 -8.146 1.00 93.75 84 ASP A C 1
ATOM 692 O O . ASP A 1 84 ? 10.178 5.570 -7.053 1.00 93.75 84 ASP A O 1
ATOM 696 N N . ALA A 1 85 ? 10.085 6.127 -9.219 1.00 94.12 85 ALA A N 1
ATOM 697 C CA . ALA A 1 85 ? 8.695 6.572 -9.160 1.00 94.12 85 ALA A CA 1
ATOM 698 C C . ALA A 1 85 ? 7.738 5.436 -8.756 1.00 94.12 85 ALA A C 1
ATOM 700 O O . ALA A 1 85 ? 6.834 5.646 -7.940 1.00 94.12 85 ALA A O 1
ATOM 701 N N . ALA A 1 86 ? 7.932 4.230 -9.297 1.00 92.69 86 ALA A N 1
ATOM 702 C CA . ALA A 1 86 ? 7.143 3.059 -8.933 1.00 92.69 86 ALA A CA 1
ATOM 703 C C . ALA A 1 86 ? 7.359 2.678 -7.460 1.00 92.69 86 ALA A C 1
ATOM 705 O O . ALA A 1 86 ? 6.382 2.504 -6.728 1.00 92.69 86 ALA A O 1
ATOM 706 N N . LEU A 1 87 ? 8.613 2.619 -7.006 1.00 93.06 87 LEU A N 1
ATOM 707 C CA . LEU A 1 87 ? 8.979 2.301 -5.625 1.00 93.06 87 LEU A CA 1
ATOM 708 C C . LEU A 1 87 ? 8.416 3.325 -4.640 1.00 93.06 87 LEU A C 1
ATOM 710 O O . LEU A 1 87 ? 7.721 2.937 -3.702 1.00 93.06 87 LEU A O 1
ATOM 714 N N . MET A 1 88 ? 8.622 4.621 -4.884 1.00 91.75 88 MET A N 1
ATOM 715 C CA . MET A 1 88 ? 8.077 5.695 -4.047 1.00 91.75 88 MET A CA 1
ATOM 716 C C . MET A 1 88 ? 6.550 5.638 -3.974 1.00 91.75 88 MET A C 1
ATOM 718 O O . MET A 1 88 ? 5.960 5.815 -2.904 1.00 91.75 88 MET A O 1
ATOM 722 N N . SER A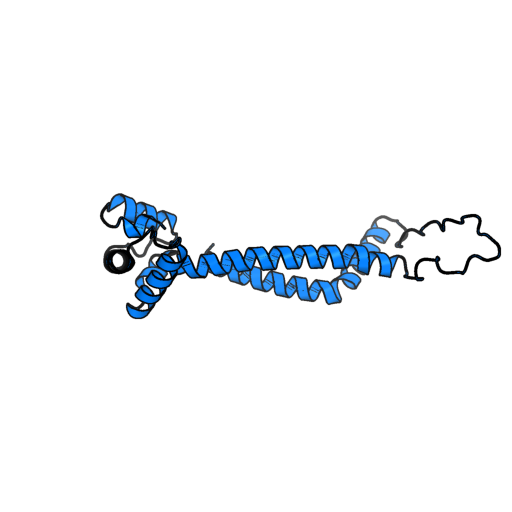 1 89 ? 5.888 5.376 -5.105 1.00 91.31 89 SER A N 1
ATOM 723 C CA . SER A 1 89 ? 4.430 5.283 -5.158 1.00 91.31 89 SER A CA 1
ATOM 724 C C . SER A 1 89 ? 3.906 4.087 -4.362 1.00 91.31 89 SER A C 1
ATOM 726 O O . SER A 1 89 ? 2.925 4.219 -3.625 1.00 91.31 89 SER A O 1
ATOM 728 N N . LEU A 1 90 ? 4.561 2.929 -4.480 1.00 89.81 90 LEU A N 1
ATOM 729 C CA . LEU A 1 90 ? 4.183 1.714 -3.760 1.00 89.81 90 LEU A CA 1
ATOM 730 C C . LEU A 1 90 ? 4.457 1.838 -2.263 1.00 89.81 90 LEU A C 1
ATOM 732 O O . LEU A 1 90 ? 3.560 1.558 -1.474 1.00 89.81 90 LEU A O 1
ATOM 736 N N . GLN A 1 91 ? 5.631 2.335 -1.869 1.00 89.62 91 GLN A N 1
ATOM 737 C CA . GLN A 1 91 ? 5.973 2.595 -0.468 1.00 89.62 91 GLN A CA 1
ATOM 738 C C . GLN A 1 91 ? 4.941 3.516 0.188 1.00 89.62 91 GLN A C 1
ATOM 740 O O . GLN A 1 91 ? 4.317 3.129 1.173 1.00 89.62 91 GLN A O 1
ATOM 745 N N . THR A 1 92 ? 4.661 4.671 -0.427 1.00 87.62 92 THR A N 1
ATOM 746 C CA . THR A 1 92 ? 3.696 5.645 0.110 1.00 87.62 92 THR A CA 1
ATOM 747 C C . THR A 1 92 ? 2.306 5.033 0.304 1.00 87.62 92 THR A C 1
ATOM 749 O O . THR A 1 92 ? 1.700 5.165 1.369 1.00 87.62 92 THR A O 1
ATOM 752 N N . ARG A 1 93 ? 1.781 4.335 -0.715 1.00 83.19 93 ARG A N 1
ATOM 753 C CA . ARG A 1 93 ? 0.459 3.692 -0.628 1.00 83.19 93 ARG A CA 1
ATOM 754 C C . ARG A 1 93 ? 0.436 2.560 0.399 1.00 83.19 93 ARG A C 1
ATOM 756 O O . ARG A 1 93 ? -0.587 2.345 1.047 1.00 83.19 93 ARG A O 1
ATOM 763 N N . PHE A 1 94 ? 1.533 1.823 0.563 1.00 84.25 94 PHE A N 1
ATOM 764 C CA . PHE A 1 94 ? 1.590 0.718 1.521 1.00 84.25 94 PHE A CA 1
ATOM 765 C C . PHE A 1 94 ? 1.732 1.199 2.946 1.00 84.25 94 PHE A C 1
ATOM 767 O O . PHE A 1 94 ? 1.134 0.587 3.823 1.00 84.25 94 PHE A O 1
ATOM 774 N N . ASP A 1 95 ? 2.432 2.300 3.185 1.00 87.94 95 ASP A N 1
ATOM 775 C CA . ASP A 1 95 ? 2.477 2.911 4.509 1.00 87.94 95 ASP A CA 1
ATOM 776 C C . ASP A 1 95 ? 1.085 3.384 4.933 1.00 87.94 95 ASP A C 1
ATOM 778 O O . ASP A 1 95 ? 0.649 3.105 6.050 1.00 87.94 95 ASP A O 1
ATOM 782 N N . GLN A 1 96 ? 0.319 3.983 4.015 1.00 85.81 96 GLN A N 1
ATOM 783 C CA . GLN A 1 96 ? -1.092 4.303 4.255 1.00 85.81 96 GLN A CA 1
ATOM 784 C C . GLN A 1 96 ? -1.922 3.048 4.570 1.00 85.81 96 GLN A C 1
ATOM 786 O O . GLN A 1 96 ? -2.668 3.037 5.548 1.00 85.81 96 GLN A O 1
ATOM 791 N N . MET A 1 97 ? -1.766 1.966 3.800 1.00 85.38 97 MET A N 1
ATOM 792 C CA . MET A 1 97 ? -2.505 0.717 4.025 1.00 85.38 97 MET A CA 1
ATOM 793 C C . MET A 1 97 ? -2.108 0.014 5.334 1.00 85.38 97 MET A C 1
ATOM 795 O O . MET A 1 97 ? -2.972 -0.520 6.029 1.00 85.38 97 MET A O 1
ATOM 799 N N . LYS A 1 98 ? -0.822 0.035 5.704 1.00 87.88 98 LYS A N 1
ATOM 800 C CA . LYS A 1 98 ? -0.311 -0.475 6.986 1.00 87.88 98 LYS A CA 1
ATOM 801 C C . LYS A 1 98 ? -0.880 0.327 8.148 1.00 87.88 98 LYS A C 1
ATOM 803 O O . LYS A 1 98 ? -1.346 -0.271 9.113 1.00 87.88 98 LYS A O 1
ATOM 808 N N . ASN A 1 99 ? -0.901 1.654 8.037 1.00 89.75 99 ASN A N 1
ATOM 809 C CA . ASN A 1 99 ? -1.503 2.528 9.041 1.00 89.75 99 ASN A CA 1
ATOM 810 C C . ASN A 1 99 ? -3.004 2.271 9.184 1.00 89.75 99 ASN A C 1
ATOM 812 O O . ASN A 1 99 ? -3.487 2.111 10.301 1.00 89.75 99 ASN A O 1
ATOM 816 N N . PHE A 1 100 ? -3.722 2.135 8.071 1.00 88.00 100 PHE A N 1
ATOM 817 C CA . PHE A 1 100 ? -5.137 1.778 8.087 1.00 88.00 100 PHE A CA 1
ATOM 818 C C . PHE A 1 100 ? -5.377 0.417 8.755 1.00 88.00 100 PHE A C 1
ATOM 820 O O . PHE A 1 100 ? -6.219 0.297 9.641 1.00 88.00 100 PHE A O 1
ATOM 827 N N . HIS A 1 101 ? -4.595 -0.607 8.396 1.00 87.50 101 HIS A N 1
ATOM 828 C CA . HIS A 1 101 ? -4.687 -1.925 9.023 1.00 87.50 101 HIS A CA 1
ATOM 829 C C . HIS A 1 101 ? -4.317 -1.893 10.513 1.00 87.50 101 HIS A C 1
ATOM 831 O O . HIS A 1 101 ? -4.929 -2.607 11.299 1.00 87.50 101 HIS A O 1
ATOM 837 N N . ARG A 1 102 ? -3.365 -1.052 10.928 1.00 90.31 102 ARG A N 1
ATOM 838 C CA . ARG A 1 102 ? -3.014 -0.859 12.343 1.00 90.31 102 ARG A CA 1
ATOM 839 C C . ARG A 1 102 ? -4.189 -0.307 13.152 1.00 90.31 102 ARG A C 1
ATOM 841 O O . ARG A 1 102 ? -4.369 -0.718 14.291 1.00 90.31 102 ARG A O 1
ATOM 848 N N . ILE A 1 103 ? -4.962 0.606 12.566 1.00 91.50 103 ILE A N 1
ATOM 849 C CA . ILE A 1 103 ? -6.085 1.279 13.231 1.00 91.50 103 ILE A CA 1
ATOM 850 C C . ILE A 1 103 ? -7.341 0.391 13.226 1.00 91.50 103 ILE A C 1
ATOM 852 O O . ILE A 1 103 ? -7.933 0.162 14.273 1.00 91.50 103 ILE A O 1
ATOM 856 N N . PHE A 1 104 ? -7.724 -0.166 12.071 1.00 88.44 104 PHE A N 1
ATOM 857 C CA . PHE A 1 104 ? -9.008 -0.870 11.894 1.00 88.44 104 PHE A CA 1
ATOM 858 C C . PHE A 1 104 ? -8.896 -2.399 11.826 1.00 88.44 104 PHE A C 1
ATOM 860 O O . PHE A 1 104 ? -9.901 -3.108 11.887 1.00 88.44 104 PHE A O 1
ATOM 867 N N . GLY A 1 105 ? -7.687 -2.948 11.682 1.00 88.50 105 GLY A N 1
ATOM 868 C CA . GLY A 1 105 ? -7.474 -4.351 11.307 1.00 88.50 105 GLY A CA 1
ATOM 869 C C . GLY A 1 105 ? -8.020 -5.379 12.292 1.00 88.50 105 GLY A C 1
ATOM 870 O O . GLY A 1 105 ? -8.333 -6.505 11.898 1.00 88.50 105 GLY A O 1
ATOM 871 N N . PHE A 1 106 ? -8.183 -4.990 13.554 1.00 88.88 106 PHE A N 1
ATOM 872 C CA . PHE A 1 106 ? -8.743 -5.836 14.600 1.00 88.88 106 PHE A CA 1
ATOM 873 C C . PHE A 1 106 ? -10.236 -6.159 14.377 1.00 88.88 106 PHE A C 1
ATOM 875 O O . PHE A 1 106 ? -10.706 -7.200 14.830 1.00 88.88 106 PHE A O 1
ATOM 882 N N . MET A 1 107 ? -10.955 -5.332 13.605 1.00 87.19 107 MET A N 1
ATOM 883 C CA . MET A 1 107 ? -12.377 -5.504 13.264 1.00 87.19 107 MET A CA 1
ATOM 884 C C . MET A 1 107 ? -12.605 -6.242 11.935 1.00 87.19 107 MET A C 1
ATOM 886 O O . MET A 1 107 ? -13.738 -6.377 11.486 1.00 87.19 107 MET A O 1
ATOM 890 N N . PHE A 1 108 ? -11.553 -6.726 11.264 1.00 85.06 108 PHE A N 1
ATOM 891 C CA . PHE A 1 108 ? -11.688 -7.277 9.906 1.00 85.06 108 PHE A CA 1
ATOM 892 C C . PHE A 1 108 ? -12.339 -8.657 9.821 1.00 85.06 108 PHE A C 1
ATOM 894 O O . PHE A 1 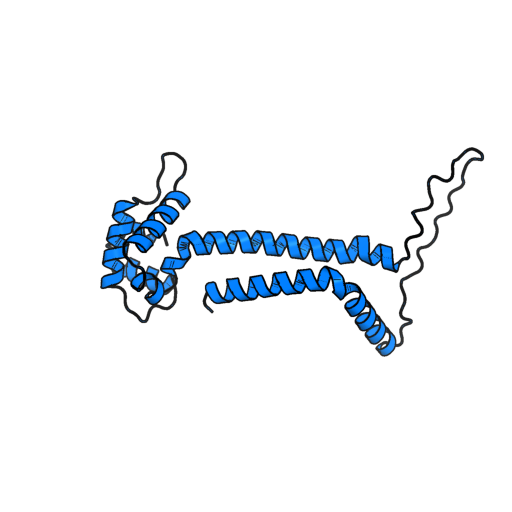108 ? -12.819 -9.039 8.754 1.00 85.06 108 PHE A O 1
ATOM 901 N N . SER A 1 109 ? -12.372 -9.401 10.922 1.00 85.50 109 SER A N 1
ATOM 902 C CA . SER A 1 109 ? -13.073 -10.679 11.005 1.00 85.50 109 SER A CA 1
ATOM 903 C C . SER A 1 109 ? -13.565 -10.915 12.425 1.00 85.50 109 SER A C 1
ATOM 905 O O . SER A 1 109 ? -12.945 -10.457 13.390 1.00 85.50 109 SER A O 1
ATOM 907 N N . SER A 1 110 ? -14.653 -11.673 12.569 1.00 86.19 110 SER A N 1
ATOM 908 C CA . SER A 1 110 ? -15.150 -12.046 13.894 1.00 86.19 110 SER A CA 1
ATOM 909 C C . SER A 1 110 ? -14.115 -12.839 14.681 1.00 86.19 110 SER A C 1
ATOM 911 O O . SER A 1 110 ? -13.954 -12.608 15.874 1.00 86.19 110 SER A O 1
ATOM 913 N N . ARG A 1 111 ? -13.352 -13.716 14.015 1.00 87.06 111 ARG A N 1
ATOM 914 C CA . ARG A 1 111 ? -12.270 -14.485 14.646 1.00 87.06 111 ARG A CA 1
ATOM 915 C C . ARG A 1 111 ? -11.185 -13.575 15.210 1.00 87.06 111 ARG A C 1
ATOM 917 O O . ARG A 1 111 ? -10.798 -13.763 16.359 1.00 87.06 111 ARG A O 1
ATOM 924 N N . ASN A 1 112 ? -10.730 -12.585 14.439 1.00 86.38 112 ASN A N 1
ATOM 925 C CA . ASN A 1 112 ? -9.725 -11.631 14.906 1.00 86.38 112 ASN A CA 1
ATOM 926 C C . ASN A 1 112 ? -10.253 -10.863 16.115 1.00 86.38 112 ASN A C 1
ATOM 928 O O . ASN A 1 112 ? -9.609 -10.885 17.162 1.00 86.38 112 ASN A O 1
ATOM 932 N N . LEU A 1 113 ? -11.451 -10.280 15.993 1.00 88.62 113 LEU A N 1
ATOM 933 C CA . LEU A 1 113 ? -12.051 -9.488 17.058 1.00 88.62 113 LEU A CA 1
ATOM 934 C C . LEU A 1 113 ? -12.235 -10.319 18.333 1.00 88.62 113 LEU A C 1
ATOM 936 O O . LEU A 1 113 ? -11.812 -9.888 19.395 1.00 88.62 113 LEU A O 1
ATOM 940 N N . LYS A 1 114 ? -12.799 -11.527 18.241 1.00 89.88 114 LYS A N 1
ATOM 941 C CA . LYS A 1 114 ? -13.048 -12.417 19.390 1.00 89.88 114 LYS A CA 1
ATOM 942 C C . LYS A 1 114 ? -11.791 -12.992 20.033 1.00 89.88 114 LYS A C 1
ATOM 944 O O . LYS A 1 114 ? -11.801 -13.284 21.223 1.00 89.88 114 LYS A O 1
ATOM 949 N N . SER A 1 115 ? -10.727 -13.190 19.257 1.00 89.94 115 SER A N 1
ATOM 950 C CA . SER A 1 115 ? -9.463 -13.741 19.760 1.00 89.94 115 SER A CA 1
ATOM 951 C C . SER A 1 115 ? -8.649 -12.747 20.594 1.00 89.94 115 SER A C 1
ATOM 953 O O . SER A 1 115 ? -7.706 -13.150 21.275 1.00 89.94 115 SER A O 1
ATOM 955 N N . LEU A 1 116 ? -8.994 -11.456 20.551 1.00 92.62 116 LEU A N 1
ATOM 956 C CA . LEU A 1 116 ? -8.266 -10.417 21.271 1.00 92.62 116 LEU A CA 1
ATOM 957 C C . LEU A 1 116 ? -8.537 -10.489 22.769 1.00 92.62 116 LEU A C 1
ATOM 959 O O . LEU A 1 116 ? -9.678 -10.396 23.230 1.00 92.62 116 LEU A O 1
ATOM 963 N N . ALA A 1 117 ? -7.451 -10.580 23.532 1.00 94.00 117 ALA A N 1
ATOM 964 C CA . ALA A 1 117 ? -7.478 -10.399 24.972 1.00 94.00 117 ALA A CA 1
ATOM 965 C C . ALA A 1 117 ? -7.919 -8.970 25.338 1.00 94.00 117 ALA A C 1
ATOM 967 O O . ALA A 1 117 ? -7.810 -8.041 24.538 1.00 94.00 117 ALA A O 1
ATOM 968 N N . HIS A 1 118 ? -8.446 -8.787 26.549 1.00 91.62 118 HIS A N 1
ATOM 969 C CA . HIS A 1 118 ? -9.041 -7.513 26.973 1.00 91.62 118 HIS A CA 1
ATOM 970 C C . HIS A 1 118 ? -8.052 -6.342 26.978 1.00 91.62 118 HIS A C 1
ATOM 972 O O . HIS A 1 118 ? -8.420 -5.228 26.620 1.00 91.62 118 HIS A O 1
ATOM 978 N N . ASP A 1 119 ? -6.811 -6.590 27.384 1.00 93.94 119 ASP A N 1
ATOM 979 C CA . ASP A 1 119 ? -5.717 -5.620 27.356 1.00 93.94 119 ASP A CA 1
ATOM 980 C C . ASP A 1 119 ? -5.408 -5.172 25.923 1.00 93.94 119 ASP A C 1
ATOM 982 O O . ASP A 1 119 ? -5.328 -3.976 25.650 1.00 93.94 119 ASP A O 1
ATOM 986 N N . LYS A 1 120 ? -5.331 -6.128 24.992 1.00 94.44 120 LYS A N 1
ATOM 987 C CA . LYS A 1 120 ? -5.090 -5.851 23.573 1.00 94.44 120 LYS A CA 1
ATOM 988 C C . LYS A 1 120 ? -6.265 -5.173 22.886 1.00 94.44 120 LYS A C 1
ATOM 990 O O . LYS A 1 120 ? -6.052 -4.260 22.098 1.00 94.44 120 LYS A O 1
ATOM 995 N N . LEU A 1 121 ? -7.494 -5.570 23.207 1.00 93.94 121 LEU A N 1
ATOM 996 C CA . LEU A 1 121 ? -8.687 -4.894 22.704 1.00 93.94 121 LEU A CA 1
ATOM 997 C C . LEU A 1 121 ? -8.708 -3.430 23.155 1.00 93.94 121 LEU A C 1
ATOM 999 O O . LEU A 1 121 ? -8.988 -2.553 22.344 1.00 93.94 121 LEU A O 1
ATOM 1003 N N . LYS A 1 122 ? -8.369 -3.162 24.422 1.00 94.25 122 LYS A N 1
ATOM 1004 C CA . LYS A 1 122 ? -8.302 -1.798 24.952 1.00 94.25 122 LYS A CA 1
ATOM 1005 C C . LYS A 1 122 ? -7.246 -0.958 24.230 1.00 94.25 122 LYS A C 1
ATOM 1007 O O . LYS A 1 122 ? -7.564 0.144 23.802 1.00 94.25 122 LYS A O 1
ATOM 1012 N N . GLU A 1 123 ? -6.044 -1.500 24.029 1.00 95.00 123 GLU A N 1
ATOM 1013 C CA . GLU A 1 123 ? -4.975 -0.851 23.252 1.00 95.00 123 GLU A CA 1
ATOM 1014 C C . GLU A 1 123 ? -5.448 -0.502 21.826 1.00 95.00 123 GLU A C 1
ATOM 1016 O O . GLU A 1 123 ? -5.241 0.612 21.350 1.00 95.00 123 GLU A O 1
ATOM 1021 N N . CYS A 1 124 ? -6.153 -1.418 21.153 1.00 93.56 124 CYS A N 1
ATOM 1022 C CA . CYS A 1 124 ? -6.740 -1.150 19.838 1.00 93.56 124 CYS A CA 1
ATOM 1023 C C . CYS A 1 124 ? -7.812 -0.047 19.872 1.00 93.56 124 CYS A C 1
ATOM 1025 O O . CYS A 1 124 ? -7.848 0.779 18.962 1.00 93.56 124 CYS A O 1
ATOM 1027 N N . CYS A 1 125 ? -8.660 -0.007 20.905 1.00 93.19 125 CYS A N 1
ATOM 1028 C CA . CYS A 1 125 ? -9.669 1.046 21.074 1.00 93.19 125 CYS A CA 1
ATOM 1029 C C . CYS A 1 125 ? -9.022 2.417 21.300 1.00 93.19 125 CYS A C 1
ATOM 1031 O O . CYS A 1 125 ? -9.489 3.405 20.743 1.00 93.19 125 CYS A O 1
ATOM 1033 N N . GLU A 1 126 ? -7.937 2.478 22.077 1.00 93.38 126 GLU A N 1
ATOM 1034 C CA . GLU A 1 126 ? -7.171 3.709 22.296 1.00 93.38 126 GLU A CA 1
ATOM 1035 C C . GLU A 1 126 ? -6.580 4.225 20.978 1.00 93.38 126 GLU A C 1
ATOM 1037 O O . GLU A 1 126 ? -6.802 5.382 20.629 1.00 93.38 126 GLU A O 1
ATOM 1042 N N . ILE A 1 127 ? -5.936 3.346 20.198 1.00 93.94 127 ILE A N 1
ATOM 1043 C CA . ILE A 1 127 ? -5.385 3.684 18.875 1.00 93.94 127 ILE A CA 1
ATOM 1044 C C . ILE A 1 127 ? -6.476 4.171 17.914 1.00 93.94 127 ILE A C 1
ATOM 1046 O O . ILE A 1 127 ? -6.238 5.107 17.149 1.00 93.94 127 ILE A O 1
ATOM 1050 N N . LEU A 1 128 ? -7.644 3.522 17.912 1.00 93.12 128 LEU A N 1
ATOM 1051 C CA . LEU A 1 128 ? -8.761 3.899 17.049 1.00 93.12 128 LEU A CA 1
ATOM 1052 C C . LEU A 1 128 ? -9.333 5.262 17.441 1.00 93.12 128 LEU A C 1
ATOM 1054 O O . LEU A 1 128 ? -9.510 6.109 16.572 1.00 93.12 128 LEU A O 1
ATOM 1058 N N . ALA A 1 129 ? -9.571 5.489 18.730 1.00 92.62 129 ALA A N 1
ATOM 1059 C CA . ALA A 1 129 ? -10.084 6.764 19.208 1.00 92.62 129 ALA A CA 1
ATOM 1060 C C . ALA A 1 129 ? -9.103 7.919 18.961 1.00 92.62 129 ALA A C 1
ATOM 1062 O O . ALA A 1 129 ? -9.526 8.977 18.512 1.00 92.62 129 ALA A O 1
ATOM 1063 N N . ASP A 1 130 ? -7.797 7.704 19.163 1.00 93.06 130 ASP A N 1
ATOM 1064 C CA . ASP A 1 130 ? -6.767 8.696 18.820 1.00 93.06 130 ASP A CA 1
ATOM 1065 C C . ASP A 1 130 ? -6.772 9.038 17.325 1.00 93.06 130 ASP A C 1
ATOM 1067 O O . ASP A 1 130 ? -6.575 10.189 16.942 1.00 93.06 130 ASP A O 1
ATOM 1071 N N . ALA A 1 131 ? -6.986 8.041 16.462 1.00 92.50 131 ALA A N 1
ATOM 1072 C CA . ALA A 1 131 ? -7.043 8.247 15.017 1.00 92.50 131 ALA A CA 1
ATOM 1073 C C . ALA A 1 131 ? -8.306 8.999 14.560 1.00 92.50 131 ALA A C 1
ATOM 1075 O O . ALA A 1 131 ? -8.320 9.525 13.447 1.00 92.50 131 ALA A O 1
ATOM 1076 N N . LEU A 1 132 ? -9.343 9.035 15.399 1.00 90.75 132 LEU A N 1
ATOM 1077 C CA . LEU A 1 132 ? -10.639 9.675 15.157 1.00 90.75 132 LEU A CA 1
ATOM 1078 C C . LEU A 1 132 ? -10.847 10.920 16.040 1.00 90.75 132 LEU A C 1
ATOM 1080 O O . LEU A 1 132 ? -11.977 11.329 16.314 1.00 90.75 132 LEU A O 1
ATOM 1084 N N . GLN A 1 133 ? -9.749 11.517 16.502 1.00 92.94 133 GLN A N 1
ATOM 1085 C CA . GLN A 1 133 ? -9.747 12.743 17.285 1.00 92.94 133 GLN A CA 1
ATOM 1086 C C . GLN A 1 133 ? -9.149 13.901 16.476 1.00 92.94 133 GLN A C 1
ATOM 1088 O O . GLN A 1 133 ? -8.069 13.781 15.896 1.00 92.94 133 GLN A O 1
ATOM 1093 N N . ASP A 1 134 ? -9.823 15.052 16.494 1.00 91.06 134 ASP A N 1
ATOM 1094 C CA . ASP A 1 134 ? -9.315 16.324 15.967 1.00 91.06 134 ASP A CA 1
ATOM 1095 C C . ASP A 1 134 ? -9.342 17.398 17.066 1.00 91.06 134 ASP A C 1
ATOM 1097 O O . ASP A 1 134 ? -10.366 18.028 17.357 1.00 91.06 134 ASP A O 1
ATOM 1101 N N . GLY A 1 135 ? -8.197 17.580 17.728 1.00 89.56 135 GLY A N 1
ATOM 1102 C CA . GLY A 1 135 ? -8.067 18.481 18.871 1.00 89.56 135 GLY A CA 1
ATOM 1103 C C . GLY A 1 135 ? -8.916 18.017 20.056 1.00 89.56 135 GLY A C 1
ATOM 1104 O O . GLY A 1 135 ? -8.668 16.957 20.618 1.00 89.56 135 GLY A O 1
ATOM 1105 N N . GLU A 1 136 ? -9.907 18.814 20.453 1.00 88.06 136 GLU A N 1
ATOM 1106 C CA . GLU A 1 136 ? -10.838 18.478 21.547 1.00 88.06 136 GLU A CA 1
ATOM 1107 C C . GLU A 1 136 ? -12.105 17.752 21.064 1.00 88.06 136 GLU A C 1
ATOM 1109 O O . GLU A 1 136 ? -12.979 17.438 21.869 1.00 88.06 136 GLU A O 1
ATOM 1114 N N . LYS A 1 137 ? -12.245 17.519 19.753 1.00 87.81 137 LYS A N 1
ATOM 1115 C CA . LYS A 1 137 ? -13.393 16.810 19.184 1.00 87.81 137 LYS A CA 1
ATOM 1116 C C . LYS A 1 137 ? -13.050 15.340 19.019 1.00 87.81 137 LYS A C 1
ATOM 1118 O O . LYS A 1 137 ? -12.087 15.007 18.333 1.00 87.81 137 LYS A O 1
ATOM 1123 N N . GLU A 1 138 ? -13.864 14.491 19.622 1.00 88.06 138 GLU A N 1
ATOM 1124 C CA . GLU A 1 138 ? -13.766 13.040 19.519 1.00 88.06 138 GLU A CA 1
ATOM 1125 C C . GLU A 1 138 ? -15.002 12.528 18.775 1.00 88.06 138 GLU A C 1
ATOM 1127 O O . GLU A 1 138 ? -16.129 12.849 19.159 1.00 88.06 138 GLU A O 1
ATOM 1132 N N . ASP A 1 139 ? -14.801 11.743 17.714 1.00 87.56 139 ASP A N 1
ATOM 1133 C CA . ASP A 1 139 ? -15.914 11.077 17.024 1.00 87.56 139 ASP A CA 1
ATOM 1134 C C . ASP A 1 139 ? -16.429 9.859 17.814 1.00 87.56 139 ASP A C 1
ATOM 1136 O O . ASP A 1 139 ? -17.544 9.394 17.572 1.00 87.56 139 ASP A O 1
ATOM 1140 N N . VAL A 1 140 ? -15.624 9.332 18.748 1.00 89.44 140 VAL A N 1
ATOM 1141 C CA . VAL A 1 140 ? -15.909 8.105 19.509 1.00 89.44 140 VAL A CA 1
ATOM 1142 C C . VAL A 1 140 ? -15.498 8.257 20.970 1.00 89.44 140 VAL A C 1
ATOM 1144 O O . VAL A 1 140 ? -14.360 8.640 21.242 1.00 89.44 140 VAL A O 1
ATOM 1147 N N . ASP A 1 141 ? -16.363 7.860 21.909 1.00 90.56 141 ASP A N 1
ATOM 1148 C CA . ASP A 1 141 ? -15.951 7.718 23.311 1.00 90.56 141 ASP A CA 1
ATOM 1149 C C . ASP A 1 141 ? -15.158 6.416 23.489 1.00 90.56 141 ASP A C 1
ATOM 1151 O O . ASP A 1 141 ? -15.624 5.316 23.182 1.00 90.56 141 ASP A O 1
ATOM 1155 N N . ARG A 1 142 ? -13.931 6.533 24.002 1.00 91.44 142 ARG A N 1
ATOM 1156 C CA . ARG A 1 142 ? -12.986 5.407 24.109 1.00 91.44 142 ARG A CA 1
ATOM 1157 C C . ARG A 1 142 ? -13.466 4.309 25.050 1.00 91.44 142 ARG A C 1
ATOM 1159 O O . ARG A 1 142 ? -13.199 3.128 24.816 1.00 91.44 142 ARG A O 1
ATOM 1166 N N . ASN A 1 143 ? -14.109 4.698 26.149 1.00 91.25 143 ASN A N 1
ATOM 1167 C CA . ASN A 1 143 ? -14.579 3.759 27.157 1.00 91.25 143 ASN A CA 1
ATOM 1168 C C . ASN A 1 143 ? -15.826 3.043 26.654 1.00 91.25 143 ASN A C 1
ATOM 1170 O O . ASN A 1 143 ? -15.897 1.817 26.775 1.00 91.25 143 ASN A O 1
ATOM 1174 N N . ASP A 1 144 ? -16.759 3.781 26.055 1.00 92.25 144 ASP A N 1
ATOM 1175 C CA . ASP A 1 144 ? -17.968 3.209 25.472 1.00 92.25 144 ASP A CA 1
ATOM 1176 C C . ASP A 1 144 ? -17.614 2.282 24.309 1.00 92.25 144 ASP A C 1
ATOM 1178 O O . ASP A 1 144 ? -18.053 1.134 24.305 1.00 92.25 144 ASP A O 1
ATOM 1182 N N . LEU A 1 145 ? -16.720 2.696 23.402 1.00 92.62 145 LEU A N 1
ATOM 1183 C CA . LEU A 1 145 ? -16.193 1.853 22.324 1.00 92.62 145 LEU A CA 1
ATOM 1184 C C . LEU A 1 145 ? -15.648 0.522 22.854 1.00 92.62 145 LEU A C 1
ATOM 1186 O O . LEU A 1 145 ? -15.989 -0.546 22.344 1.00 92.62 145 LEU A O 1
ATOM 1190 N N . PHE A 1 146 ? -14.817 0.565 23.898 1.00 93.69 146 PHE A N 1
ATOM 1191 C CA . PHE A 1 146 ? -14.252 -0.643 24.494 1.00 93.69 146 PHE A CA 1
ATOM 1192 C C . PHE A 1 146 ? -15.329 -1.560 25.094 1.00 93.69 146 PHE A C 1
ATOM 1194 O O . PHE A 1 146 ? -15.271 -2.779 24.909 1.00 93.69 146 PHE A O 1
ATOM 1201 N N . GLN A 1 147 ? -16.316 -1.003 25.805 1.00 93.00 147 GLN A N 1
ATOM 1202 C CA . GLN A 1 147 ? -17.404 -1.801 26.377 1.00 93.00 147 GLN A CA 1
ATOM 1203 C C . GLN A 1 147 ? -18.307 -2.387 25.292 1.00 93.00 147 GLN A C 1
ATOM 1205 O O . GLN A 1 147 ? -18.624 -3.574 25.344 1.00 93.00 147 GLN A O 1
ATOM 1210 N N . GLU A 1 148 ? -18.682 -1.596 24.289 1.00 93.31 148 GLU A N 1
ATOM 1211 C CA . GLU A 1 148 ? -19.492 -2.050 23.162 1.00 93.31 148 GLU A CA 1
ATOM 1212 C C . GLU A 1 148 ? -18.798 -3.178 22.396 1.00 93.31 148 GLU A C 1
ATOM 1214 O O . GLU A 1 148 ? -19.402 -4.230 22.186 1.00 93.31 148 GLU A O 1
ATOM 1219 N N . LEU A 1 149 ? -17.510 -3.029 22.064 1.00 92.00 149 LEU A N 1
ATOM 1220 C CA . LEU A 1 149 ? -16.735 -4.068 21.382 1.00 92.00 149 LEU A CA 1
ATOM 1221 C C . LEU A 1 149 ? -16.591 -5.336 22.227 1.00 92.00 149 LEU A C 1
ATOM 1223 O O . LEU A 1 149 ? -16.659 -6.445 21.694 1.00 92.00 149 LEU A O 1
ATOM 1227 N N . LYS A 1 150 ? -16.438 -5.204 23.547 1.00 93.00 150 LYS A N 1
ATOM 1228 C CA . LYS A 1 150 ? -16.415 -6.349 24.463 1.00 93.00 150 LYS A CA 1
ATOM 1229 C C . LYS A 1 150 ? -17.757 -7.081 24.487 1.00 93.00 150 LYS A C 1
ATOM 1231 O O . LYS A 1 150 ? -17.791 -8.310 24.523 1.00 93.00 150 LYS A O 1
ATOM 1236 N N . MET A 1 151 ? -18.868 -6.350 24.456 1.00 91.62 151 MET A N 1
ATOM 1237 C CA . MET A 1 151 ? -20.195 -6.955 24.335 1.00 91.62 151 MET A CA 1
ATOM 1238 C C . MET A 1 151 ? -20.358 -7.616 22.964 1.00 91.62 151 MET A C 1
ATOM 1240 O O . MET A 1 151 ? -20.817 -8.758 22.897 1.00 91.62 151 MET A O 1
ATOM 1244 N N . LEU A 1 152 ? -19.882 -6.964 21.900 1.00 90.75 152 LEU A N 1
ATOM 1245 C CA . LEU A 1 152 ? -19.892 -7.484 20.538 1.00 90.75 152 LEU A CA 1
ATOM 1246 C C . LEU A 1 152 ? -19.107 -8.797 20.419 1.00 90.75 152 LEU A C 1
ATOM 1248 O O . LEU A 1 152 ? -19.616 -9.730 19.807 1.00 90.75 152 LEU A O 1
ATOM 1252 N N . GLN A 1 153 ? -17.935 -8.934 21.056 1.00 91.69 153 GLN A N 1
ATOM 1253 C CA . GLN A 1 153 ? -17.176 -10.198 21.094 1.00 91.69 153 GLN A CA 1
ATOM 1254 C C . GLN A 1 153 ? -18.033 -11.390 21.570 1.00 91.69 153 GLN A C 1
ATOM 1256 O O . GLN A 1 153 ? -17.845 -12.508 21.088 1.00 91.69 153 GLN A O 1
ATOM 1261 N N . ASN A 1 154 ? -18.995 -11.163 22.473 1.00 89.31 154 ASN A N 1
ATOM 1262 C CA . ASN A 1 154 ? -19.850 -12.219 23.024 1.00 89.31 154 ASN A CA 1
ATOM 1263 C C . ASN A 1 154 ? -21.036 -12.580 22.119 1.00 89.31 154 ASN A C 1
ATOM 1265 O O . ASN A 1 154 ? -21.478 -13.727 22.131 1.00 89.31 154 ASN A O 1
ATOM 1269 N N . VAL A 1 155 ? -21.570 -11.616 21.363 1.00 90.44 155 VAL A N 1
ATOM 1270 C CA . VAL A 1 155 ? -22.792 -11.802 20.554 1.00 90.44 155 VAL A CA 1
ATOM 1271 C C . VAL A 1 155 ? -22.518 -12.010 19.065 1.00 90.44 155 VAL A C 1
ATOM 1273 O O . VAL A 1 155 ? -23.370 -12.545 18.357 1.00 90.44 155 VAL A O 1
ATOM 1276 N N . LEU A 1 156 ? -21.345 -11.600 18.575 1.00 88.88 156 LEU A N 1
ATOM 1277 C CA . LEU A 1 156 ? -20.987 -11.680 17.163 1.00 88.88 156 LEU A CA 1
ATOM 1278 C C . LEU A 1 156 ? -20.912 -13.150 16.709 1.00 88.88 156 LEU A C 1
ATOM 1280 O O . LEU A 1 156 ? -20.321 -13.967 17.406 1.00 88.88 156 LEU A O 1
ATOM 1284 N N . PRO A 1 157 ? -21.455 -13.534 15.547 1.00 87.69 157 PRO A N 1
ATOM 1285 C CA . PRO A 1 157 ? -21.283 -14.887 15.011 1.00 87.69 157 PRO A CA 1
ATOM 1286 C C . PRO A 1 157 ? -19.857 -15.187 14.497 1.00 87.69 157 PRO A C 1
ATOM 1288 O O . PRO A 1 157 ? -19.156 -14.302 14.003 1.00 87.69 157 PRO A O 1
ATOM 1291 N N . ASP A 1 158 ? -19.416 -16.449 14.568 1.00 83.31 158 ASP A N 1
ATOM 1292 C CA . ASP A 1 158 ? -18.068 -16.878 14.125 1.00 83.31 158 ASP A CA 1
ATOM 1293 C C . ASP A 1 158 ? -17.903 -16.976 12.597 1.00 83.31 158 ASP A C 1
ATOM 1295 O O . ASP A 1 158 ? -16.784 -17.097 12.094 1.00 83.31 158 ASP A O 1
ATOM 1299 N N . ASP A 1 159 ? -19.003 -16.909 11.849 1.00 82.12 159 ASP A N 1
ATOM 1300 C CA . ASP A 1 159 ? -19.054 -17.039 10.389 1.00 82.12 159 ASP A CA 1
ATOM 1301 C C . ASP A 1 159 ? -18.833 -15.709 9.641 1.00 82.12 159 ASP A C 1
ATOM 1303 O O . ASP A 1 159 ? -18.818 -15.686 8.411 1.00 82.12 159 ASP A O 1
ATOM 1307 N N . LYS A 1 160 ? -18.644 -14.594 10.362 1.00 79.19 160 LYS A N 1
ATOM 1308 C CA . LYS A 1 160 ? -18.419 -13.264 9.773 1.00 79.19 160 LYS A CA 1
ATOM 1309 C C . LYS A 1 160 ? -16.954 -13.068 9.379 1.00 79.19 160 LYS A C 1
ATOM 1311 O O . LYS A 1 160 ? -16.102 -12.724 10.199 1.00 79.19 160 LYS A O 1
ATOM 1316 N N . GLU A 1 161 ? -16.661 -13.260 8.096 1.00 76.44 161 GLU A N 1
ATOM 1317 C CA . GLU A 1 161 ? -15.290 -13.202 7.561 1.00 76.44 161 GLU A CA 1
ATOM 1318 C C . GLU A 1 161 ? -14.885 -11.826 7.006 1.00 76.44 161 GLU A C 1
ATOM 1320 O O . GLU A 1 161 ? -13.737 -11.645 6.605 1.00 76.44 161 GLU A O 1
ATOM 1325 N N . ASN A 1 162 ? -15.804 -10.857 6.968 1.00 78.62 162 ASN A N 1
ATOM 1326 C CA . ASN A 1 162 ? -15.551 -9.522 6.424 1.00 78.62 162 ASN A CA 1
ATOM 1327 C C . ASN A 1 162 ? -16.173 -8.423 7.299 1.00 78.62 162 ASN A C 1
ATOM 1329 O O . ASN A 1 162 ? -17.271 -8.607 7.826 1.00 78.62 162 ASN A O 1
ATOM 1333 N N . VAL A 1 163 ? -15.520 -7.256 7.351 1.00 83.88 163 VAL A N 1
ATOM 1334 C CA . VAL A 1 163 ? -15.976 -6.030 8.036 1.00 83.88 163 VAL A CA 1
ATOM 1335 C C . VAL A 1 163 ? -17.417 -5.699 7.687 1.00 83.88 163 VAL A C 1
ATOM 1337 O O . VAL A 1 163 ? -18.212 -5.449 8.578 1.00 83.88 163 VAL A O 1
ATOM 1340 N N . ILE A 1 164 ? -17.782 -5.769 6.403 1.00 85.62 164 ILE A N 1
ATOM 1341 C CA . ILE A 1 164 ? -19.136 -5.425 5.942 1.00 85.62 164 ILE A CA 1
ATOM 1342 C C . ILE A 1 164 ? -20.189 -6.295 6.640 1.00 85.62 164 ILE A C 1
ATOM 1344 O O . ILE A 1 164 ? -21.211 -5.793 7.086 1.00 85.62 164 ILE A O 1
ATOM 1348 N N . GLN A 1 165 ? -19.915 -7.591 6.808 1.00 88.25 165 GLN A N 1
ATOM 1349 C CA . GLN A 1 165 ? -20.851 -8.501 7.469 1.00 88.25 165 GLN A CA 1
ATOM 1350 C C . GLN A 1 165 ? -20.938 -8.249 8.981 1.00 88.25 165 GLN A C 1
ATOM 1352 O O . GLN A 1 165 ? -21.981 -8.508 9.581 1.00 88.25 165 GLN A O 1
ATOM 1357 N N . ILE A 1 166 ? -19.847 -7.781 9.598 1.00 87.75 166 ILE A N 1
ATOM 1358 C CA . ILE A 1 166 ? -19.825 -7.364 11.006 1.00 87.75 166 ILE A CA 1
ATOM 1359 C C . ILE A 1 166 ? -20.609 -6.058 11.165 1.00 87.75 166 ILE A C 1
ATOM 1361 O O . ILE A 1 166 ? -21.456 -5.970 12.048 1.00 87.75 166 ILE A O 1
ATOM 1365 N N . LEU A 1 167 ? -20.398 -5.084 10.278 1.00 88.56 167 LEU A N 1
ATOM 1366 C CA . LEU A 1 167 ? -21.112 -3.811 10.270 1.00 88.56 167 LEU A CA 1
ATOM 1367 C C . LEU A 1 167 ? -22.618 -4.010 10.072 1.00 88.56 167 LEU A C 1
ATOM 1369 O O . LEU A 1 167 ? -23.411 -3.422 10.801 1.00 88.56 167 LEU A O 1
ATOM 1373 N N . ASP A 1 168 ? -23.025 -4.871 9.138 1.00 89.38 168 ASP A N 1
ATOM 1374 C CA . ASP A 1 168 ? -24.437 -5.211 8.936 1.00 89.38 168 ASP A CA 1
ATOM 1375 C C . ASP A 1 168 ? -25.047 -5.826 10.204 1.00 89.38 168 ASP A C 1
ATOM 1377 O O . ASP A 1 168 ? -26.167 -5.489 10.583 1.00 89.38 168 ASP A O 1
ATOM 1381 N N . PHE A 1 169 ? -24.302 -6.686 10.906 1.00 89.06 169 PHE A N 1
ATOM 1382 C CA . PHE A 1 169 ? -24.741 -7.257 12.179 1.00 89.06 169 PHE A CA 1
ATOM 1383 C C . PHE A 1 169 ? -24.892 -6.186 13.270 1.00 89.06 169 PHE A C 1
ATOM 1385 O O . PHE A 1 169 ? -25.914 -6.151 13.952 1.00 89.06 169 PHE A O 1
ATOM 1392 N N . VAL A 1 170 ? -23.912 -5.289 13.407 1.00 88.75 170 VAL A N 1
ATOM 1393 C CA . VAL A 1 170 ? -23.944 -4.178 14.372 1.00 88.75 170 VAL A CA 1
ATOM 1394 C C . VAL A 1 170 ? -25.128 -3.246 14.100 1.00 88.75 170 VAL A C 1
ATOM 1396 O O . VAL A 1 170 ? -25.851 -2.894 15.030 1.00 88.75 170 VAL A O 1
ATOM 1399 N N . LYS A 1 171 ? -25.397 -2.928 12.829 1.00 88.00 171 LYS A N 1
ATOM 1400 C CA . LYS A 1 171 ? -26.548 -2.109 12.417 1.00 88.00 171 LYS A CA 1
ATOM 1401 C C . LYS A 1 171 ? -27.893 -2.762 12.726 1.00 88.00 171 LYS A C 1
ATOM 1403 O O . LYS A 1 171 ? -28.834 -2.059 13.064 1.00 88.00 171 LYS A O 1
ATOM 1408 N N . ILE A 1 172 ? -28.000 -4.087 12.608 1.00 88.12 172 ILE A N 1
ATOM 1409 C CA . ILE A 1 172 ? -29.226 -4.821 12.968 1.00 88.12 172 ILE A CA 1
ATOM 1410 C C . ILE A 1 172 ? -29.440 -4.820 14.486 1.00 88.12 172 ILE A C 1
ATOM 1412 O O . ILE A 1 172 ? -30.579 -4.749 14.943 1.00 88.12 172 ILE A O 1
ATOM 1416 N N . MET A 1 173 ? -28.357 -4.924 15.258 1.00 85.06 173 MET A N 1
ATOM 1417 C CA . MET A 1 173 ? -28.407 -4.899 16.721 1.00 85.06 173 MET A CA 1
ATOM 1418 C C . MET A 1 173 ? -28.814 -3.523 17.271 1.00 85.06 173 MET A C 1
ATOM 1420 O O . MET A 1 173 ? -29.445 -3.472 18.323 1.00 85.06 173 MET A O 1
ATOM 1424 N N . ASP A 1 174 ? -28.452 -2.439 16.571 1.00 83.25 174 ASP A N 1
ATOM 1425 C CA . ASP A 1 174 ? -28.805 -1.039 16.876 1.00 83.25 174 ASP A CA 1
ATOM 1426 C C . ASP A 1 174 ? -28.531 -0.619 18.337 1.00 83.25 174 ASP A C 1
ATOM 1428 O O . ASP A 1 174 ? -29.236 0.189 18.935 1.00 83.25 174 ASP A O 1
ATOM 1432 N N . CYS A 1 175 ? -27.507 -1.217 18.955 1.00 82.56 175 CYS A N 1
ATOM 1433 C CA . CYS A 1 175 ? -27.173 -1.008 20.367 1.00 82.56 175 CYS A CA 1
ATOM 1434 C C . CYS A 1 175 ? -25.692 -0.698 20.623 1.00 82.56 175 CYS A C 1
ATOM 1436 O O . CYS A 1 175 ? -25.298 -0.546 21.778 1.00 82.56 175 CYS A O 1
ATOM 1438 N N . TYR A 1 176 ? -24.889 -0.578 19.559 1.00 84.94 176 TYR A N 1
ATOM 1439 C CA . TYR A 1 176 ? -23.451 -0.296 19.621 1.00 84.94 176 TYR A CA 1
ATOM 1440 C C . TYR A 1 176 ? -23.087 0.907 18.722 1.00 84.94 176 TYR A C 1
ATOM 1442 O O . TYR A 1 176 ? -22.481 0.734 17.654 1.00 84.94 176 TYR A O 1
ATOM 1450 N N . PRO A 1 177 ? -23.521 2.131 19.085 1.00 83.50 177 PRO A N 1
ATOM 1451 C CA . PRO A 1 177 ? -23.326 3.322 18.260 1.00 83.50 177 PRO A CA 1
ATOM 1452 C C . PRO A 1 177 ? -21.846 3.650 18.015 1.00 83.50 177 PRO A C 1
ATOM 1454 O O . PRO A 1 177 ? -21.486 3.946 16.876 1.00 83.50 177 PRO A O 1
ATOM 1457 N N . ASN A 1 178 ? -20.974 3.518 19.020 1.00 85.50 178 ASN A N 1
ATOM 1458 C CA . ASN A 1 178 ? -19.536 3.784 18.877 1.00 85.50 178 ASN A CA 1
ATOM 1459 C C . ASN A 1 178 ? -18.839 2.748 17.979 1.00 85.50 178 ASN A C 1
ATOM 1461 O O . ASN A 1 178 ? -17.838 3.040 17.330 1.00 85.50 178 ASN A O 1
ATOM 1465 N N . THR A 1 179 ? -19.398 1.542 17.880 1.00 82.06 179 THR A N 1
ATOM 1466 C CA . THR A 1 179 ? -18.878 0.468 17.019 1.00 82.06 179 THR A CA 1
ATOM 1467 C C . THR A 1 179 ? -19.323 0.599 15.554 1.00 82.06 179 THR A C 1
ATOM 1469 O O . THR A 1 179 ? -18.771 -0.053 14.671 1.00 82.06 179 THR A O 1
ATOM 1472 N N . THR A 1 180 ? -20.304 1.462 15.261 1.00 78.06 180 THR A N 1
ATOM 1473 C CA . THR A 1 180 ? -20.862 1.657 13.904 1.00 78.06 180 THR A CA 1
ATOM 1474 C C . THR A 1 180 ? -19.990 2.566 13.019 1.00 78.06 180 THR A C 1
ATOM 1476 O O . THR A 1 180 ? -20.276 2.763 11.841 1.00 78.06 180 THR A O 1
ATOM 1479 N N . ILE A 1 181 ? -18.914 3.111 13.588 1.00 67.12 181 ILE A N 1
ATOM 1480 C CA . ILE A 1 181 ? -17.957 4.032 12.953 1.00 67.12 181 ILE A CA 1
ATOM 1481 C C . ILE A 1 181 ? -16.906 3.252 12.125 1.00 67.12 181 ILE A C 1
ATOM 1483 O O . ILE A 1 181 ? -16.090 3.841 11.418 1.00 67.12 181 ILE A O 1
ATOM 1487 N N . ALA A 1 182 ? -16.955 1.915 12.193 1.00 46.97 182 ALA A N 1
ATOM 1488 C CA . ALA A 1 182 ? -16.130 0.976 11.435 1.00 46.97 182 ALA A CA 1
ATOM 1489 C C . ALA A 1 182 ? -16.633 0.720 10.004 1.00 46.97 182 ALA A C 1
ATOM 1491 O O . ALA A 1 182 ? -17.855 0.520 9.813 1.00 46.97 182 ALA A O 1
#

pLDDT: mean 85.99, std 9.74, range [46.97, 95.56]

Sequence (182 aa):
MCIYTCVMNMNDLIIHLNKYSEEGFEDALNTTKGIALEMGLEPGFPKKRLKRRKRYFDEDNEEDDEDKSPEDSFKCFYFNVVMDAALMSLQTRFDQMKNFHRIFGFMFSSRNLKSLAHDKLKECCEILADALQDGEKEDVDRNDLFQELKMLQNVLPDDKENVIQILDFVKIMDCYPNTTIA

Secondary structure (DSSP, 8-state):
--HHHHHHHHHHHHHHHHHHHHHHHHHHHHHHHHHHHHTT---SPPPPPP------TT--S--S-----HHHHHIIIIIHHHHHHHHHHHHHHHHHHHHHHHHHGGGS-HHHHHH--HHHHHHHHHHHHHHTEETTEESS-HHHHHHHHHHHHHHS-TT--SHHHHHHHHHHHT--TGGGG-

Organism: Cuscuta europaea (NCBI:txid41803)

Radius of gyration: 28.22 Å; chains: 1; bounding box: 66×49×65 Å

Foldseek 3Di:
DALVVVLVVLVVVLVVLVVCLVVVLVVVLVVVCVVCVVVVHHRDDDDDDDDDDDDDPPDDPPDDPPPQDSSNCCSPVPSNVVSVVVSVVSVVVSVVSVLVCQQCVCLFALCSLLVDDLVRLLVSLVSNQVVQDDPPDTPADSVLQSVLSVVCSVVPDRPGRGNVSSLVVCVVVVPRVRPNVD